Protein AF-A0A8J3QLF2-F1 (afdb_monomer)

Solvent-accessible surface area (backbone atoms only — not comparable to full-atom values): 9063 Å² total; per-residue (Å²): 117,77,41,81,36,48,39,60,18,36,79,89,29,54,31,60,56,29,40,51,50,53,53,46,37,53,40,55,14,39,57,57,7,90,58,37,59,86,61,53,51,62,60,50,49,50,60,41,65,70,52,48,23,49,38,48,70,69,48,46,24,60,83,37,46,37,36,42,36,16,71,76,25,35,35,37,39,31,37,36,47,58,79,56,34,84,74,54,79,66,63,78,68,56,51,86,50,17,54,55,24,41,69,81,31,36,37,23,42,67,71,54,78,95,46,38,69,63,50,52,60,25,32,77,74,16,92,38,39,38,74,57,84,72,84,57,73,78,58,66,72,53,75,82,48,88,77,69,76,81,73,58,69,67,66,60,55,60,68,67,74,76,118

Structure (mmCIF, N/CA/C/O backbone):
data_AF-A0A8J3QLF2-F1
#
_entry.id   AF-A0A8J3QLF2-F1
#
loop_
_atom_site.group_PDB
_atom_site.id
_atom_site.type_symbol
_atom_site.label_atom_id
_atom_site.label_alt_id
_atom_site.label_comp_id
_atom_site.label_asym_id
_atom_site.label_entity_id
_atom_site.label_seq_id
_atom_site.pdbx_PDB_ins_code
_atom_site.Cartn_x
_atom_site.Cartn_y
_atom_site.Cartn_z
_atom_site.occupancy
_atom_site.B_iso_or_equiv
_atom_site.auth_seq_id
_atom_site.auth_comp_id
_atom_site.auth_asym_id
_atom_site.auth_atom_id
_atom_site.pdbx_PDB_model_num
ATOM 1 N N . MET A 1 1 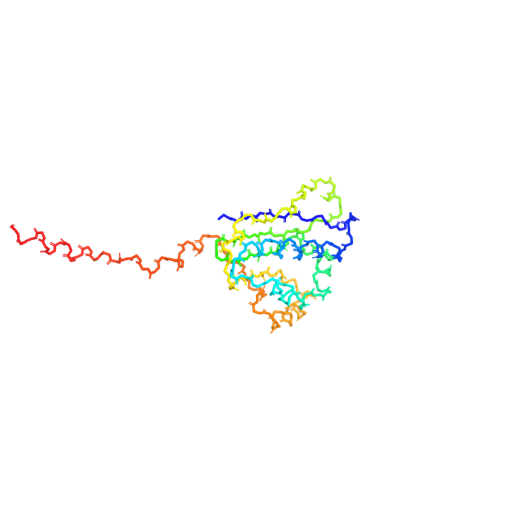? 15.784 -10.113 1.581 1.00 80.69 1 MET A N 1
ATOM 2 C CA . MET A 1 1 ? 15.484 -9.444 2.861 1.00 80.69 1 MET A CA 1
ATOM 3 C C . MET A 1 1 ? 14.290 -8.524 2.678 1.00 80.69 1 MET A C 1
ATOM 5 O O . MET A 1 1 ? 14.406 -7.526 1.969 1.00 80.69 1 MET A O 1
ATOM 9 N N . GLN A 1 2 ? 13.174 -8.866 3.310 1.00 86.62 2 GLN A N 1
ATOM 10 C CA . GLN A 1 2 ? 11.936 -8.110 3.401 1.00 86.62 2 GLN A CA 1
ATOM 11 C C . GLN A 1 2 ? 12.113 -7.023 4.439 1.00 86.62 2 GLN A C 1
ATOM 13 O O . GLN A 1 2 ? 12.703 -7.215 5.505 1.00 86.62 2 GLN A O 1
ATOM 18 N N . ARG A 1 3 ? 11.637 -5.843 4.078 1.00 91.44 3 ARG A N 1
ATOM 19 C CA . ARG A 1 3 ? 11.758 -4.637 4.886 1.00 91.44 3 ARG A CA 1
ATOM 20 C C . ARG A 1 3 ? 10.376 -4.189 5.287 1.00 91.44 3 ARG A C 1
ATOM 22 O O . ARG A 1 3 ? 9.416 -4.414 4.560 1.00 91.44 3 ARG A O 1
ATOM 29 N N . TYR A 1 4 ? 10.298 -3.523 6.423 1.00 92.69 4 TYR A N 1
ATOM 30 C CA . TYR A 1 4 ? 9.033 -3.085 6.983 1.00 92.69 4 TYR A CA 1
ATOM 31 C C . TYR A 1 4 ? 9.007 -1.565 7.067 1.00 92.69 4 TYR A C 1
ATOM 33 O O . TYR A 1 4 ? 10.020 -0.906 7.342 1.00 92.69 4 TYR A O 1
ATOM 41 N N . ARG A 1 5 ? 7.840 -1.015 6.760 1.00 94.12 5 ARG A N 1
ATOM 42 C CA . ARG A 1 5 ? 7.530 0.402 6.859 1.00 94.12 5 ARG A CA 1
ATOM 43 C C . ARG A 1 5 ? 6.171 0.535 7.514 1.00 94.12 5 ARG A C 1
ATOM 45 O O . ARG A 1 5 ? 5.191 -0.010 7.018 1.00 94.12 5 ARG A O 1
ATOM 52 N N . THR A 1 6 ? 6.146 1.270 8.611 1.00 94.56 6 THR A N 1
ATOM 53 C CA . THR A 1 6 ? 4.926 1.583 9.340 1.00 94.56 6 THR A CA 1
ATOM 54 C C . THR A 1 6 ? 4.644 3.059 9.145 1.00 94.56 6 THR A C 1
ATOM 56 O O . THR A 1 6 ? 5.505 3.891 9.425 1.00 94.56 6 THR A O 1
ATOM 59 N N . ILE A 1 7 ? 3.462 3.367 8.623 1.00 95.12 7 ILE A N 1
ATOM 60 C CA . ILE A 1 7 ? 2.998 4.732 8.389 1.00 95.12 7 ILE A CA 1
ATOM 61 C C . ILE A 1 7 ? 1.946 5.078 9.435 1.00 95.12 7 ILE A C 1
ATOM 63 O O . ILE A 1 7 ? 1.030 4.294 9.683 1.00 95.12 7 ILE A O 1
ATOM 67 N N . ALA A 1 8 ? 2.051 6.255 10.038 1.00 94.75 8 ALA A N 1
ATOM 68 C CA . ALA A 1 8 ? 1.029 6.740 10.956 1.00 94.75 8 ALA A CA 1
ATOM 69 C C . ALA A 1 8 ? -0.258 7.108 10.189 1.00 94.75 8 ALA A C 1
ATOM 71 O O . ALA A 1 8 ? -0.225 7.768 9.148 1.00 94.75 8 ALA A O 1
ATOM 72 N N . GLY A 1 9 ? -1.404 6.646 10.675 1.00 93.00 9 GLY A N 1
ATOM 73 C CA . GLY A 1 9 ? -2.732 6.925 10.135 1.00 93.00 9 GLY A CA 1
ATOM 74 C C . GLY A 1 9 ? -3.563 7.813 11.070 1.00 93.00 9 GLY A C 1
ATOM 75 O O . GLY A 1 9 ? -3.012 8.623 11.821 1.00 93.00 9 GLY A O 1
ATOM 76 N N . PRO A 1 10 ? -4.900 7.691 11.042 1.00 91.12 10 PRO A N 1
ATOM 77 C CA . PRO A 1 10 ? -5.767 8.384 11.992 1.00 91.12 10 PRO A CA 1
ATOM 78 C C . PRO A 1 10 ? -5.474 7.976 13.447 1.00 91.12 10 PRO A C 1
ATOM 80 O O . PRO A 1 10 ? -5.258 6.793 13.692 1.00 91.12 10 PRO A O 1
ATOM 83 N N . PRO A 1 11 ? -5.523 8.894 14.432 1.00 90.88 11 PRO A N 1
ATOM 84 C CA . PRO A 1 11 ? -5.964 10.285 14.312 1.00 90.88 11 PRO A CA 1
ATOM 85 C C . PRO A 1 11 ? -4.873 11.289 13.905 1.00 90.88 11 PRO A C 1
ATOM 87 O O . PRO A 1 11 ? -5.228 12.415 13.574 1.00 90.88 11 PRO A O 1
ATOM 90 N N . GLU A 1 12 ? -3.583 10.933 13.901 1.00 90.19 12 GLU A N 1
ATOM 91 C CA . GLU A 1 12 ? -2.513 11.900 13.583 1.00 90.19 12 GLU A CA 1
ATOM 92 C C . GLU A 1 12 ? -2.617 12.478 12.173 1.00 90.19 12 GLU A C 1
ATOM 94 O O . GLU A 1 12 ? -2.237 13.624 11.931 1.00 90.19 12 GLU A O 1
ATOM 99 N N . ARG A 1 13 ? -3.156 11.700 11.233 1.00 94.06 13 ARG A N 1
ATOM 100 C CA . ARG A 1 13 ? -3.500 12.194 9.902 1.00 94.06 13 ARG A CA 1
ATOM 101 C C . ARG A 1 13 ? -4.732 11.523 9.338 1.00 94.06 13 ARG A C 1
ATOM 103 O O . ARG A 1 13 ? -5.066 10.392 9.676 1.00 94.06 13 ARG A O 1
ATOM 110 N N . THR A 1 14 ? -5.406 12.220 8.430 1.00 95.88 14 THR A N 1
ATOM 111 C CA . THR A 1 14 ? -6.561 11.652 7.729 1.00 95.88 14 THR A CA 1
ATOM 112 C C . THR A 1 14 ? -6.140 10.429 6.914 1.00 95.88 14 THR A C 1
ATOM 114 O O . THR A 1 14 ? -4.995 10.325 6.471 1.00 95.88 14 THR A O 1
ATOM 117 N N . ALA A 1 15 ? -7.075 9.513 6.659 1.00 96.25 15 ALA A N 1
ATOM 118 C CA . ALA A 1 15 ? -6.798 8.335 5.839 1.00 96.25 15 ALA A CA 1
ATOM 119 C C . ALA A 1 15 ? -6.300 8.707 4.426 1.00 96.25 15 ALA A C 1
ATOM 121 O O . ALA A 1 15 ? -5.432 8.038 3.870 1.00 96.25 15 ALA A O 1
ATOM 122 N N . THR A 1 16 ? -6.788 9.820 3.870 1.00 96.88 16 THR A N 1
ATOM 123 C CA . THR A 1 16 ? -6.309 10.368 2.593 1.00 96.88 16 THR A CA 1
ATOM 124 C C . THR A 1 16 ? -4.862 10.838 2.679 1.00 96.88 16 THR A C 1
ATOM 126 O O . THR A 1 16 ? -4.065 10.492 1.811 1.00 96.88 16 THR A O 1
ATOM 129 N N . ALA A 1 17 ? -4.502 11.582 3.729 1.00 96.44 17 ALA A N 1
ATOM 130 C CA . ALA A 1 17 ? -3.130 12.040 3.933 1.00 96.44 17 ALA A CA 1
ATOM 131 C C . ALA A 1 17 ? -2.172 10.862 4.184 1.00 96.44 17 ALA A C 1
ATOM 133 O O . ALA A 1 17 ? -1.100 10.809 3.591 1.00 96.44 17 ALA A O 1
ATOM 134 N N . ALA A 1 18 ? -2.581 9.864 4.975 1.00 96.12 18 ALA A N 1
ATOM 135 C CA . ALA A 1 18 ? -1.809 8.634 5.159 1.00 96.12 18 ALA A CA 1
ATOM 136 C C . ALA A 1 18 ? -1.587 7.892 3.831 1.00 96.12 18 ALA A C 1
ATOM 138 O O . ALA A 1 18 ? -0.473 7.464 3.536 1.00 96.12 18 ALA A O 1
ATOM 139 N N . TRP A 1 19 ? -2.620 7.789 2.988 1.00 97.38 19 TRP A N 1
ATOM 140 C CA . TRP A 1 19 ? -2.488 7.181 1.663 1.00 97.38 19 TRP A CA 1
ATOM 141 C C . TRP A 1 19 ? -1.540 7.959 0.743 1.00 97.38 19 TRP A C 1
ATOM 143 O O . TRP A 1 19 ? -0.772 7.357 -0.012 1.00 97.38 19 TRP A O 1
ATOM 153 N N . GLN A 1 20 ? -1.559 9.292 0.808 1.00 96.62 20 GLN A N 1
ATOM 154 C CA . GLN A 1 20 ? -0.599 10.129 0.086 1.00 96.62 20 GLN A CA 1
ATOM 155 C C . GLN A 1 20 ? 0.831 9.865 0.567 1.00 96.62 20 GLN A C 1
ATOM 157 O O . GLN A 1 20 ? 1.725 9.728 -0.268 1.00 96.62 20 GLN A O 1
ATOM 162 N N . THR A 1 21 ? 1.047 9.713 1.876 1.00 96.44 21 THR A N 1
ATOM 163 C CA . THR A 1 21 ? 2.350 9.339 2.445 1.00 96.44 21 THR A CA 1
ATOM 164 C C . THR A 1 21 ? 2.809 7.969 1.947 1.00 96.44 21 THR A C 1
ATOM 166 O O . THR A 1 21 ? 3.939 7.842 1.480 1.00 96.44 21 THR A O 1
ATOM 169 N N . VAL A 1 22 ? 1.929 6.961 1.956 1.00 96.62 22 VAL A N 1
ATOM 170 C CA . VAL A 1 22 ? 2.213 5.624 1.400 1.00 96.62 22 VAL A CA 1
ATOM 171 C C . VAL A 1 22 ? 2.598 5.715 -0.079 1.00 96.62 22 VAL A C 1
ATOM 173 O O . VAL A 1 22 ? 3.629 5.185 -0.488 1.00 96.62 22 VAL A O 1
ATOM 176 N N . SER A 1 23 ? 1.802 6.425 -0.880 1.00 96.12 23 SER A N 1
ATOM 177 C CA . SER A 1 23 ? 2.037 6.577 -2.322 1.00 96.12 23 SER A CA 1
ATOM 178 C C . SER A 1 23 ? 3.358 7.300 -2.604 1.00 96.12 23 SER A C 1
ATOM 180 O O . SER A 1 23 ? 4.113 6.891 -3.485 1.00 96.12 23 SER A O 1
ATOM 182 N N . SER A 1 24 ? 3.670 8.330 -1.814 1.00 95.50 24 SER A N 1
ATOM 183 C CA . SER A 1 24 ? 4.920 9.089 -1.908 1.00 95.50 24 SER A CA 1
ATOM 184 C C . SER A 1 24 ? 6.124 8.246 -1.504 1.00 95.50 24 SER A C 1
ATOM 186 O O . SER A 1 24 ? 7.149 8.294 -2.172 1.00 95.50 24 SER A O 1
ATOM 188 N N . LEU A 1 25 ? 6.009 7.422 -0.458 1.00 95.69 25 LEU A N 1
ATOM 189 C CA . LEU A 1 25 ? 7.065 6.491 -0.059 1.00 95.69 25 LEU A CA 1
ATOM 190 C C . LEU A 1 25 ? 7.374 5.485 -1.175 1.00 95.69 25 LEU A C 1
ATOM 192 O O . LEU A 1 25 ? 8.547 5.241 -1.465 1.00 95.69 25 LEU A O 1
ATOM 196 N N . ILE A 1 26 ? 6.344 4.918 -1.811 1.00 95.62 26 ILE A N 1
ATOM 197 C CA . ILE A 1 26 ? 6.508 3.989 -2.939 1.00 95.62 26 ILE A CA 1
ATOM 198 C C . ILE A 1 26 ? 7.179 4.708 -4.115 1.00 95.62 26 ILE A C 1
ATOM 200 O O . ILE A 1 26 ? 8.181 4.216 -4.632 1.00 95.62 26 ILE A O 1
ATOM 204 N N . ALA A 1 27 ? 6.685 5.893 -4.488 1.00 94.62 27 ALA A N 1
ATOM 205 C CA . ALA A 1 27 ? 7.249 6.692 -5.573 1.00 94.62 27 ALA A CA 1
ATOM 206 C C . ALA A 1 27 ? 8.714 7.063 -5.313 1.00 94.62 27 ALA A C 1
ATOM 208 O O . ALA A 1 27 ? 9.565 6.786 -6.149 1.00 94.62 27 ALA A O 1
ATOM 209 N N . ASN A 1 28 ? 9.034 7.590 -4.131 1.00 94.25 28 ASN A N 1
ATOM 210 C CA . ASN A 1 28 ? 10.397 7.972 -3.758 1.00 94.25 28 ASN A CA 1
ATOM 211 C C . ASN A 1 28 ? 11.342 6.765 -3.677 1.00 94.25 28 ASN A C 1
ATOM 213 O O . ASN A 1 28 ? 12.525 6.883 -3.985 1.00 94.25 28 ASN A O 1
ATOM 217 N N . THR A 1 29 ? 10.831 5.599 -3.271 1.00 93.50 29 THR A N 1
ATOM 218 C CA . THR A 1 29 ? 11.611 4.353 -3.253 1.00 93.50 29 THR A CA 1
ATOM 219 C C . THR A 1 29 ? 11.957 3.901 -4.668 1.00 93.50 29 THR A C 1
ATOM 221 O O . THR A 1 29 ? 13.104 3.547 -4.931 1.00 93.50 29 THR A O 1
ATOM 224 N N . LEU A 1 30 ? 10.986 3.921 -5.582 1.00 94.12 30 LEU A N 1
ATOM 225 C CA . LEU A 1 30 ? 11.176 3.465 -6.959 1.00 94.12 30 LEU A CA 1
ATOM 226 C C . LEU A 1 30 ? 11.890 4.496 -7.841 1.00 94.12 30 LEU A C 1
ATOM 228 O O . LEU A 1 30 ? 12.597 4.100 -8.758 1.00 94.12 30 LEU A O 1
ATOM 232 N N . ALA A 1 31 ? 11.791 5.791 -7.530 1.00 92.62 31 ALA A N 1
ATOM 233 C CA . ALA A 1 31 ? 12.497 6.865 -8.234 1.00 92.62 31 ALA A CA 1
ATOM 234 C C . ALA A 1 31 ? 14.029 6.757 -8.133 1.00 92.62 31 ALA A C 1
ATOM 236 O O . ALA A 1 31 ? 14.747 7.382 -8.907 1.00 92.62 31 ALA A O 1
ATOM 237 N N . ALA A 1 32 ? 14.542 5.961 -7.189 1.00 89.94 32 ALA A N 1
ATOM 238 C CA . ALA A 1 32 ? 15.962 5.638 -7.117 1.00 89.94 32 ALA A CA 1
ATOM 239 C C . ALA A 1 32 ? 16.418 4.677 -8.235 1.00 89.94 32 ALA A C 1
ATOM 241 O O . ALA A 1 32 ? 17.623 4.542 -8.448 1.00 89.94 32 ALA A O 1
ATOM 242 N N . SER A 1 33 ? 15.493 3.979 -8.906 1.00 92.00 33 SER A N 1
ATOM 243 C CA . SER A 1 33 ? 15.793 3.069 -10.016 1.00 92.00 33 SER A CA 1
ATOM 244 C C . SER A 1 33 ? 15.847 3.808 -11.349 1.00 92.00 33 SER A C 1
ATOM 246 O O . SER A 1 33 ? 14.975 4.614 -11.661 1.00 92.00 33 SER A O 1
ATOM 248 N N . ALA A 1 34 ? 16.833 3.460 -12.176 1.00 90.88 34 ALA A N 1
ATOM 249 C CA . ALA A 1 34 ? 16.929 3.946 -13.550 1.00 90.88 34 ALA A CA 1
ATOM 250 C C . ALA A 1 34 ? 15.914 3.284 -14.507 1.00 90.88 34 ALA A C 1
ATOM 252 O O . ALA A 1 34 ? 15.685 3.799 -15.598 1.00 90.88 34 ALA A O 1
ATOM 253 N N . GLU A 1 35 ? 15.314 2.151 -14.123 1.00 90.69 35 GLU A N 1
ATOM 254 C CA . GLU A 1 35 ? 14.347 1.417 -14.956 1.00 90.69 35 GLU A CA 1
ATOM 255 C C . GLU A 1 35 ? 12.899 1.891 -14.774 1.00 90.69 35 GLU A C 1
ATOM 257 O O . GLU A 1 35 ? 12.031 1.570 -15.589 1.00 90.69 35 GLU A O 1
ATOM 262 N N . VAL A 1 36 ? 12.612 2.644 -13.709 1.00 89.81 36 VAL A N 1
ATOM 263 C CA . VAL A 1 36 ? 11.261 3.124 -13.408 1.00 89.81 36 VAL A CA 1
ATOM 264 C C . VAL A 1 36 ? 11.123 4.575 -13.858 1.00 89.81 36 VAL A C 1
ATOM 266 O O . VAL A 1 36 ? 11.776 5.469 -13.326 1.00 89.81 36 VAL A O 1
ATOM 269 N N . ALA A 1 37 ? 10.242 4.826 -14.829 1.00 87.25 37 ALA A N 1
ATOM 270 C CA . ALA A 1 37 ? 9.939 6.187 -15.262 1.00 87.25 37 ALA A CA 1
ATOM 271 C C . ALA A 1 37 ? 9.269 6.997 -14.135 1.00 87.25 37 ALA A C 1
ATOM 273 O O . ALA A 1 37 ? 8.468 6.468 -13.361 1.00 87.25 37 ALA A O 1
ATOM 274 N N . GLY A 1 38 ? 9.586 8.293 -14.051 1.00 77.50 38 GLY A N 1
ATOM 275 C CA . GLY A 1 38 ? 9.219 9.136 -12.904 1.00 77.50 38 GLY A CA 1
ATOM 276 C C . GLY A 1 38 ? 7.712 9.262 -12.643 1.00 77.50 38 GLY A C 1
ATOM 277 O O . GLY A 1 38 ? 7.292 9.355 -11.493 1.00 77.50 38 GLY A O 1
ATOM 278 N N . ASP A 1 39 ? 6.885 9.216 -13.684 1.00 88.12 39 ASP A N 1
ATOM 279 C CA . ASP A 1 39 ? 5.419 9.276 -13.618 1.00 88.12 39 ASP A CA 1
ATOM 280 C C . ASP A 1 39 ? 4.740 7.893 -13.667 1.00 88.12 39 ASP A C 1
ATOM 282 O O . ASP A 1 39 ? 3.524 7.782 -13.471 1.00 88.12 39 ASP A O 1
ATOM 286 N N . ALA A 1 40 ? 5.504 6.816 -13.879 1.00 89.62 40 ALA A N 1
ATOM 287 C CA . ALA A 1 40 ? 4.952 5.468 -13.984 1.00 89.62 40 ALA A CA 1
ATOM 288 C C . ALA A 1 40 ? 4.276 5.033 -12.680 1.00 89.62 40 ALA A C 1
ATOM 290 O O . ALA A 1 40 ? 3.224 4.395 -12.709 1.00 89.62 40 ALA A O 1
ATOM 291 N N . VAL A 1 41 ? 4.843 5.410 -11.531 1.00 93.00 41 VAL A N 1
ATOM 292 C CA . VAL A 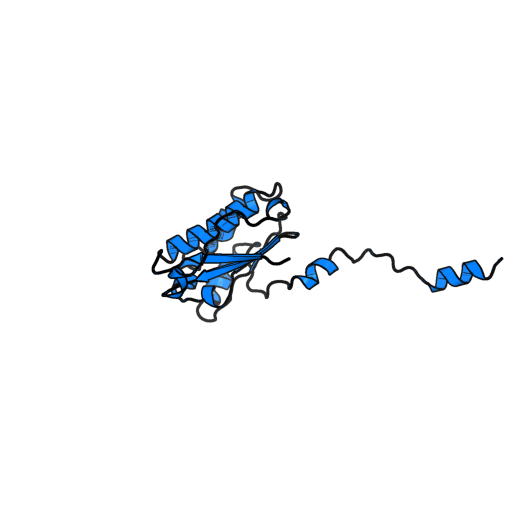1 41 ? 4.308 5.024 -10.218 1.00 93.00 41 VAL A CA 1
ATOM 293 C C . VAL A 1 41 ? 2.987 5.732 -9.924 1.00 93.00 41 VAL A C 1
ATOM 295 O O . VAL A 1 41 ? 2.020 5.082 -9.533 1.00 93.00 41 VAL A O 1
ATOM 298 N N . SER A 1 42 ? 2.905 7.047 -10.140 1.00 93.00 42 SER A N 1
ATOM 299 C CA . SER A 1 42 ? 1.668 7.801 -9.893 1.00 93.00 42 SER A CA 1
ATOM 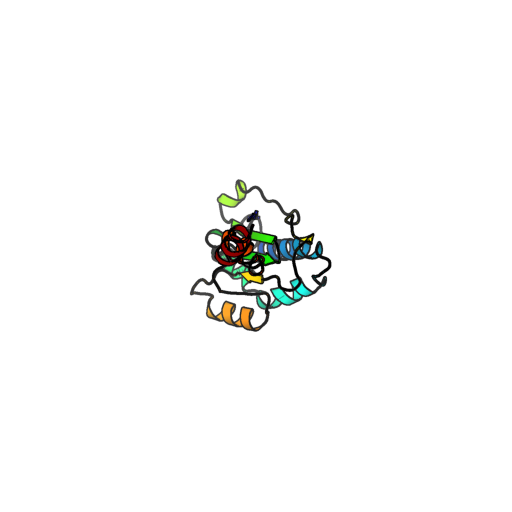300 C C . SER A 1 42 ? 0.537 7.331 -10.812 1.00 93.00 42 SER A C 1
ATOM 302 O O . SER A 1 42 ? -0.590 7.131 -10.353 1.00 93.00 42 SER A O 1
ATOM 304 N N . THR A 1 43 ? 0.853 7.060 -12.080 1.00 94.19 43 THR A N 1
ATOM 305 C CA . THR A 1 43 ? -0.086 6.497 -13.057 1.00 94.19 43 THR A CA 1
ATOM 306 C C . THR A 1 43 ? -0.567 5.112 -12.627 1.00 94.19 43 THR A C 1
ATOM 308 O O . THR A 1 43 ? -1.773 4.857 -12.599 1.00 94.19 43 THR A O 1
ATOM 311 N N . ALA A 1 44 ? 0.354 4.239 -12.213 1.00 95.56 44 ALA A N 1
ATOM 312 C CA . ALA A 1 44 ? 0.048 2.880 -11.779 1.00 95.56 44 ALA A CA 1
ATOM 313 C C . ALA A 1 44 ? -0.816 2.817 -10.509 1.00 95.56 44 ALA A C 1
ATOM 315 O O . ALA A 1 44 ? -1.609 1.885 -10.369 1.00 95.56 44 ALA A O 1
ATOM 316 N N . LEU A 1 45 ? -0.674 3.792 -9.603 1.00 96.44 45 LEU A N 1
ATOM 317 C CA . LEU A 1 45 ? -1.456 3.894 -8.365 1.00 96.44 45 LEU A CA 1
ATOM 318 C C . LEU A 1 45 ? -2.769 4.673 -8.534 1.00 96.44 45 LEU A C 1
ATOM 320 O O . LEU A 1 45 ? -3.625 4.614 -7.650 1.00 96.44 45 LEU A O 1
ATOM 324 N N . SER A 1 46 ? -2.971 5.368 -9.659 1.00 96.31 46 SER A N 1
ATOM 325 C CA . SER A 1 46 ? -4.194 6.139 -9.920 1.00 96.31 46 SER A CA 1
ATOM 326 C C . SER A 1 46 ? -5.504 5.344 -9.765 1.00 96.31 46 SER A C 1
ATOM 328 O O . SER A 1 46 ? -6.454 5.912 -9.220 1.00 96.31 46 SER A O 1
ATOM 330 N N . PRO A 1 47 ? -5.596 4.035 -10.102 1.00 96.75 47 PRO A N 1
ATOM 331 C CA . PRO A 1 47 ? -6.831 3.273 -9.902 1.00 96.75 47 PRO A CA 1
ATOM 332 C C . PRO A 1 47 ? -7.207 3.070 -8.429 1.00 96.75 47 PRO A C 1
ATOM 334 O O . PRO A 1 47 ? -8.345 2.714 -8.138 1.00 96.75 47 PRO A O 1
ATOM 337 N N . LEU A 1 48 ? -6.266 3.283 -7.504 1.00 96.19 48 LEU A N 1
ATOM 338 C CA . LEU A 1 48 ? -6.480 3.173 -6.060 1.00 96.19 48 LEU A CA 1
ATOM 339 C C . LEU A 1 48 ? -6.883 4.501 -5.412 1.00 96.19 48 LEU A C 1
ATOM 341 O O . LEU A 1 48 ? -7.063 4.553 -4.193 1.00 96.19 48 LEU A O 1
ATOM 345 N N . GLN A 1 49 ? -7.054 5.570 -6.197 1.00 92.69 49 GLN A N 1
ATOM 346 C CA . GLN A 1 49 ? -7.626 6.817 -5.697 1.00 92.69 49 GLN A CA 1
ATOM 347 C C . GLN A 1 49 ? -9.009 6.542 -5.087 1.00 92.69 49 GLN A C 1
ATOM 349 O O . GLN A 1 49 ? -9.871 5.917 -5.697 1.00 92.69 49 GLN A O 1
ATOM 354 N N . GLY A 1 50 ? -9.198 6.950 -3.832 1.00 92.56 50 GLY A N 1
ATOM 355 C CA . GLY A 1 50 ? -10.402 6.657 -3.045 1.00 92.56 50 GLY A CA 1
ATOM 356 C C . GLY A 1 50 ? -10.404 5.280 -2.367 1.00 92.56 50 GLY A C 1
ATOM 357 O O . GLY A 1 50 ? -10.774 5.198 -1.199 1.00 92.56 50 GLY A O 1
ATOM 358 N N . ILE A 1 51 ? -9.913 4.222 -3.026 1.00 96.19 51 ILE A N 1
ATOM 359 C CA . ILE A 1 51 ? -9.849 2.866 -2.441 1.00 96.19 51 ILE A CA 1
ATOM 360 C C . ILE A 1 51 ? -8.786 2.788 -1.341 1.00 96.19 51 ILE A C 1
ATOM 362 O O . ILE A 1 51 ? -9.061 2.296 -0.252 1.00 96.19 51 ILE A O 1
ATOM 366 N N . GLY A 1 52 ? -7.583 3.302 -1.600 1.00 95.88 52 GLY A N 1
ATOM 367 C CA . GLY A 1 52 ? -6.481 3.285 -0.635 1.00 95.88 52 GLY A CA 1
ATOM 368 C C . GLY A 1 52 ? -6.818 3.975 0.696 1.00 95.88 52 GLY A C 1
ATOM 369 O O . GLY A 1 52 ? -6.690 3.346 1.748 1.00 95.88 52 GLY A O 1
ATOM 370 N N . PRO A 1 53 ? -7.336 5.219 0.683 1.00 97.06 53 PRO A N 1
ATOM 371 C CA . PRO A 1 53 ? -7.847 5.869 1.889 1.00 97.06 53 PRO A CA 1
ATOM 372 C C . PRO A 1 53 ? -8.963 5.071 2.574 1.00 97.06 53 PRO A C 1
ATOM 374 O O . PRO A 1 53 ? -8.979 4.984 3.798 1.00 97.06 53 PRO A O 1
ATOM 377 N N . ALA A 1 54 ? -9.878 4.455 1.817 1.00 96.38 54 ALA A N 1
ATOM 378 C CA . ALA A 1 54 ? -10.951 3.650 2.397 1.00 96.38 54 ALA A CA 1
ATOM 379 C C . ALA A 1 54 ? -10.425 2.388 3.105 1.00 96.38 54 ALA A C 1
ATOM 381 O O . ALA A 1 54 ? -10.914 2.053 4.182 1.00 96.38 54 ALA A O 1
ATOM 382 N N . LEU A 1 55 ? -9.389 1.734 2.566 1.00 95.88 55 LEU A N 1
ATOM 383 C CA . LEU A 1 55 ? -8.717 0.608 3.226 1.00 95.88 55 LEU A CA 1
ATOM 384 C C . LEU A 1 55 ? -8.053 1.023 4.544 1.00 95.88 55 LEU A C 1
ATOM 386 O O . LEU A 1 55 ? -8.121 0.274 5.517 1.00 95.88 55 LEU A O 1
ATOM 390 N N . ILE A 1 56 ? -7.437 2.209 4.587 1.00 95.94 56 ILE A N 1
ATOM 391 C CA . ILE A 1 56 ? -6.847 2.765 5.815 1.00 95.94 56 ILE A CA 1
ATOM 392 C C . ILE A 1 56 ? -7.939 3.094 6.832 1.00 95.94 56 ILE A C 1
ATOM 394 O O . ILE A 1 56 ? -7.830 2.706 7.988 1.00 95.94 56 ILE A O 1
ATOM 398 N N . ALA A 1 57 ? -9.001 3.783 6.410 1.00 94.19 57 ALA A N 1
ATOM 399 C CA . ALA A 1 57 ? -10.104 4.159 7.292 1.00 94.19 57 ALA A CA 1
ATOM 400 C C . ALA A 1 57 ? -10.825 2.936 7.886 1.00 94.19 57 ALA A C 1
ATOM 402 O O . ALA A 1 57 ? -11.297 2.994 9.016 1.00 94.19 57 ALA A O 1
ATOM 403 N N . ALA A 1 58 ? -10.886 1.833 7.137 1.00 93.50 58 ALA A N 1
ATOM 404 C CA . ALA A 1 58 ? -11.434 0.559 7.593 1.00 93.50 58 ALA A CA 1
ATOM 405 C C . ALA A 1 58 ? -10.440 -0.293 8.415 1.00 93.50 58 ALA A C 1
ATOM 407 O O . ALA A 1 58 ? -10.781 -1.412 8.792 1.00 93.50 58 ALA A O 1
ATOM 408 N N . GLY A 1 59 ? -9.213 0.187 8.662 1.00 93.00 59 GLY A N 1
ATOM 409 C CA . GLY A 1 59 ? -8.188 -0.519 9.444 1.00 93.00 59 GLY A CA 1
ATOM 410 C C . GLY A 1 59 ? -7.566 -1.733 8.741 1.00 93.00 59 GLY A C 1
ATOM 411 O O . GLY A 1 59 ? -6.795 -2.479 9.338 1.00 93.00 59 GLY A O 1
ATOM 412 N N . HIS A 1 60 ? -7.853 -1.961 7.455 1.00 94.75 60 HIS A N 1
ATOM 413 C CA . HIS A 1 60 ? -7.368 -3.155 6.753 1.00 94.75 60 HIS A CA 1
ATOM 414 C C . HIS A 1 60 ? -5.842 -3.180 6.599 1.00 94.75 60 HIS A C 1
ATOM 416 O O . HIS A 1 60 ? -5.248 -4.259 6.605 1.00 94.75 60 HIS A O 1
ATOM 422 N N . LEU A 1 61 ? -5.209 -2.005 6.507 1.00 94.50 61 LEU A N 1
ATOM 423 C CA . LEU A 1 61 ? -3.752 -1.885 6.381 1.00 94.50 61 LEU A CA 1
ATOM 424 C C . LEU A 1 61 ? -2.994 -2.017 7.714 1.00 94.50 61 LEU A C 1
ATOM 426 O O . LEU A 1 61 ? -1.762 -2.022 7.701 1.00 94.50 61 LEU A O 1
ATOM 430 N N . GLU A 1 62 ? -3.697 -2.154 8.841 1.00 92.25 62 GLU A N 1
ATOM 431 C CA . GLU A 1 62 ? -3.083 -2.499 10.131 1.00 92.25 62 GLU A CA 1
ATOM 432 C C . GLU A 1 62 ? -2.754 -3.991 10.188 1.00 92.25 62 GLU A C 1
ATOM 434 O O . GLU A 1 62 ? -1.679 -4.391 10.629 1.00 92.25 62 GLU A O 1
ATOM 439 N N . THR A 1 63 ? -3.686 -4.819 9.709 1.00 89.50 63 THR A N 1
ATOM 440 C CA . THR A 1 63 ? -3.602 -6.282 9.797 1.00 89.50 63 THR A CA 1
ATOM 441 C C . THR A 1 63 ? -3.020 -6.934 8.550 1.00 89.50 63 THR A C 1
ATOM 443 O O . THR A 1 63 ? -2.475 -8.032 8.628 1.00 89.50 63 THR A O 1
ATOM 446 N N . ALA A 1 64 ? -3.168 -6.291 7.389 1.00 92.94 64 ALA A N 1
ATOM 447 C CA . ALA A 1 64 ? -2.761 -6.845 6.107 1.00 92.94 64 ALA A CA 1
ATOM 448 C C . ALA A 1 64 ? -1.930 -5.806 5.331 1.00 92.94 64 ALA A C 1
ATOM 450 O O . ALA A 1 64 ? -2.490 -4.829 4.825 1.00 92.94 64 ALA A O 1
ATOM 451 N N . PRO A 1 65 ? -0.596 -5.979 5.247 1.00 94.62 65 PRO A N 1
ATOM 452 C CA . PRO A 1 65 ? 0.276 -4.993 4.629 1.00 94.62 65 PRO A CA 1
ATOM 453 C C . PRO A 1 65 ? 0.074 -4.928 3.117 1.00 94.62 65 PRO A C 1
ATOM 455 O O . PRO A 1 65 ? -0.235 -5.923 2.460 1.00 94.62 65 PRO A O 1
ATOM 458 N N . LEU A 1 66 ? 0.380 -3.765 2.554 1.00 96.75 66 LEU A N 1
ATOM 459 C CA . LEU A 1 66 ? 0.740 -3.668 1.145 1.00 96.75 66 LEU A CA 1
ATOM 460 C C . LEU A 1 66 ? 2.138 -4.257 0.976 1.00 96.75 66 LEU A C 1
ATOM 462 O O . LEU A 1 66 ? 3.025 -3.955 1.776 1.00 96.75 66 LEU A O 1
ATOM 466 N N . VAL A 1 67 ? 2.368 -5.058 -0.060 1.00 96.56 67 VAL A N 1
ATOM 467 C CA . VAL A 1 67 ? 3.701 -5.619 -0.316 1.00 96.56 67 VAL A CA 1
ATOM 468 C C . VAL A 1 67 ? 4.218 -5.141 -1.663 1.00 96.56 67 VAL A C 1
ATOM 470 O O . VAL A 1 67 ? 3.673 -5.494 -2.700 1.00 96.56 67 VAL A O 1
ATOM 473 N N . LEU A 1 68 ? 5.277 -4.335 -1.653 1.00 95.62 68 LEU A N 1
ATOM 474 C CA . LEU A 1 68 ? 5.962 -3.858 -2.850 1.00 95.62 68 LEU A CA 1
ATOM 475 C C . LEU A 1 68 ? 7.126 -4.787 -3.200 1.00 95.62 68 LEU A C 1
ATOM 477 O O . LEU A 1 68 ? 7.996 -5.068 -2.373 1.00 95.62 68 LEU A O 1
ATOM 481 N N . VAL A 1 69 ? 7.158 -5.225 -4.453 1.00 94.25 69 VAL A N 1
ATOM 482 C CA . VAL A 1 69 ? 8.132 -6.168 -5.001 1.00 94.25 69 VAL A CA 1
ATOM 483 C C . VAL A 1 69 ? 8.707 -5.613 -6.298 1.00 94.25 69 VAL A C 1
ATOM 485 O O . VAL A 1 69 ? 7.946 -5.213 -7.160 1.00 94.25 69 VAL A O 1
ATOM 488 N N . GLY A 1 70 ? 10.027 -5.633 -6.477 1.00 90.62 70 GLY A N 1
ATOM 489 C CA . GLY A 1 70 ? 10.667 -5.299 -7.759 1.00 90.62 70 GLY A CA 1
ATOM 490 C C . GLY A 1 70 ? 12.149 -5.656 -7.739 1.00 90.62 70 GLY A C 1
ATOM 491 O O . GLY A 1 70 ? 12.899 -5.109 -6.936 1.00 90.62 70 GLY A O 1
ATOM 492 N N . GLY A 1 71 ? 12.585 -6.615 -8.557 1.00 85.38 71 GLY A N 1
ATOM 493 C CA . GLY A 1 71 ? 13.941 -7.169 -8.452 1.00 85.38 71 GLY A CA 1
ATOM 494 C C . GLY A 1 71 ? 14.253 -7.667 -7.021 1.00 85.38 71 GLY A C 1
ATOM 495 O O . GLY A 1 71 ? 13.510 -8.499 -6.487 1.00 85.38 71 GLY A O 1
ATOM 496 N N . PRO A 1 72 ? 15.308 -7.166 -6.346 1.00 85.88 72 PRO A N 1
ATOM 497 C CA . PRO A 1 72 ? 15.621 -7.505 -4.957 1.00 85.88 72 PRO A CA 1
ATOM 498 C C . PRO A 1 72 ? 14.802 -6.705 -3.924 1.00 85.88 72 PRO A C 1
ATOM 500 O O . PRO A 1 72 ? 14.880 -7.000 -2.731 1.00 85.88 72 PRO A O 1
ATOM 503 N N . LEU A 1 73 ? 14.011 -5.708 -4.343 1.00 90.38 73 LEU A N 1
ATOM 504 C CA . LEU A 1 73 ? 13.147 -4.931 -3.453 1.00 90.38 73 LEU A CA 1
ATOM 505 C C . LEU A 1 73 ? 11.995 -5.807 -2.945 1.00 90.38 73 LEU A C 1
ATOM 507 O O . LEU A 1 73 ? 11.270 -6.428 -3.728 1.00 90.38 73 LEU A O 1
ATOM 511 N N . HIS A 1 74 ? 11.828 -5.876 -1.628 1.00 93.06 74 HIS A N 1
ATOM 512 C CA . HIS A 1 74 ? 10.687 -6.515 -0.971 1.00 93.06 74 HIS A CA 1
ATOM 513 C C . HIS A 1 74 ? 10.345 -5.707 0.280 1.00 93.06 74 HIS A C 1
ATOM 515 O O . HIS A 1 74 ? 11.151 -5.625 1.210 1.00 93.06 74 HIS A O 1
ATOM 521 N N . VAL A 1 75 ? 9.200 -5.028 0.264 1.00 94.25 75 VAL A N 1
ATOM 522 C CA . VAL A 1 75 ? 8.795 -4.101 1.326 1.00 94.25 75 VAL A CA 1
ATOM 523 C C . VAL A 1 75 ? 7.357 -4.365 1.715 1.00 94.25 75 VAL A C 1
ATOM 525 O O . VAL A 1 75 ? 6.475 -4.310 0.869 1.00 94.25 75 VAL A O 1
ATOM 528 N N . SER A 1 76 ? 7.112 -4.573 3.000 1.00 95.31 76 SER A N 1
ATOM 529 C CA . SER A 1 76 ? 5.780 -4.531 3.586 1.00 95.31 76 SER A CA 1
ATOM 530 C C . SER A 1 76 ? 5.509 -3.167 4.192 1.00 95.31 76 SER A C 1
ATOM 532 O O . SER A 1 7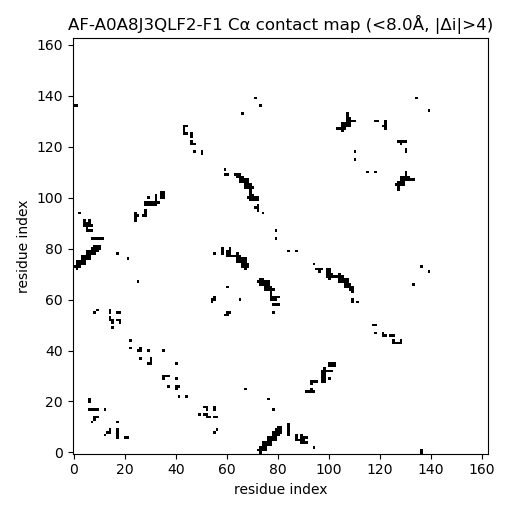6 ? 6.294 -2.673 5.001 1.00 95.31 76 SER A O 1
ATOM 534 N N . ILE A 1 77 ? 4.391 -2.573 3.794 1.00 96.44 77 ILE A N 1
ATOM 535 C CA . ILE A 1 77 ? 3.937 -1.268 4.250 1.00 96.44 77 ILE A CA 1
ATOM 536 C C . ILE A 1 77 ? 2.619 -1.469 4.992 1.00 96.44 77 ILE A C 1
ATOM 538 O O . ILE A 1 77 ? 1.635 -1.919 4.402 1.00 96.44 77 ILE A O 1
ATOM 542 N N . THR A 1 78 ? 2.606 -1.139 6.277 1.00 96.25 78 THR A N 1
ATOM 543 C CA . THR A 1 78 ? 1.400 -1.089 7.109 1.00 96.25 78 THR A CA 1
ATOM 544 C C . THR A 1 78 ? 1.060 0.354 7.447 1.00 96.25 78 THR A C 1
ATOM 546 O O . THR A 1 78 ? 1.911 1.247 7.393 1.00 96.25 78 THR A O 1
ATOM 549 N N . VAL A 1 79 ? -0.201 0.584 7.800 1.00 95.94 79 VAL A N 1
ATOM 550 C CA . VAL A 1 79 ? -0.655 1.867 8.338 1.00 95.94 79 VAL A CA 1
ATOM 551 C C . VAL A 1 79 ? -1.256 1.599 9.703 1.00 95.94 79 VAL A C 1
ATOM 553 O O . VAL A 1 79 ? -2.202 0.829 9.787 1.00 95.94 79 VAL A O 1
ATOM 556 N N . VAL A 1 80 ? -0.704 2.197 10.755 1.00 93.88 80 VAL A N 1
ATOM 557 C CA . VAL A 1 80 ? -1.227 2.070 12.126 1.00 93.88 80 VAL A CA 1
ATOM 558 C C . VAL A 1 80 ? -2.284 3.130 12.394 1.00 93.88 80 VAL A C 1
ATOM 560 O O . VAL A 1 80 ? -2.167 4.252 11.899 1.00 93.88 80 VAL A O 1
ATOM 563 N N . THR A 1 81 ? -3.304 2.802 13.187 1.00 90.69 81 THR A N 1
ATOM 564 C CA . THR A 1 81 ? -4.346 3.760 13.576 1.00 90.69 81 THR A CA 1
ATOM 565 C C . THR A 1 81 ? -4.629 3.736 15.082 1.00 90.69 81 THR A C 1
ATOM 567 O O . THR A 1 81 ? -4.093 2.922 15.839 1.00 90.69 81 THR A O 1
ATOM 570 N N . GLY A 1 82 ? -5.425 4.699 15.547 1.00 89.25 82 GLY A N 1
ATOM 571 C CA . GLY A 1 82 ? -5.858 4.803 16.934 1.00 89.25 82 GLY A CA 1
ATOM 572 C C . GLY A 1 82 ? -4.702 5.054 17.902 1.00 89.25 82 GLY A C 1
ATOM 573 O O . GLY A 1 82 ? -3.794 5.838 17.634 1.00 89.25 82 GLY A O 1
ATOM 574 N N . ALA A 1 83 ? -4.746 4.392 19.058 1.00 86.38 83 ALA A N 1
ATOM 575 C CA . ALA A 1 83 ? -3.750 4.575 20.111 1.00 86.38 83 ALA A CA 1
ATOM 576 C C . ALA A 1 83 ? -2.350 4.070 19.719 1.00 86.38 83 ALA A C 1
ATOM 578 O O . ALA A 1 83 ? -1.369 4.549 20.275 1.00 86.38 83 ALA A O 1
ATOM 579 N N . ALA A 1 84 ? -2.245 3.142 18.761 1.00 85.00 84 ALA A N 1
ATOM 580 C CA . ALA A 1 84 ? -0.961 2.598 18.315 1.00 85.00 84 ALA A CA 1
ATOM 581 C C . ALA A 1 84 ? -0.113 3.619 17.540 1.00 85.00 84 ALA A C 1
ATOM 583 O O . ALA A 1 84 ? 1.086 3.420 17.372 1.00 85.00 84 ALA A O 1
ATOM 584 N N . VAL A 1 85 ? -0.718 4.716 17.076 1.00 86.31 85 VAL A N 1
ATOM 585 C CA . VAL A 1 85 ? -0.001 5.764 16.345 1.00 86.31 85 VAL A CA 1
ATOM 586 C C . VAL A 1 85 ? 1.017 6.478 17.236 1.00 86.31 85 VAL A C 1
ATOM 588 O O . VAL A 1 85 ? 2.121 6.760 16.787 1.00 86.31 85 VAL A O 1
ATOM 591 N N . THR A 1 86 ? 0.695 6.708 18.511 1.00 82.69 86 THR A N 1
ATOM 592 C CA . THR A 1 86 ? 1.537 7.508 19.423 1.00 82.69 86 THR A CA 1
ATOM 593 C C . THR A 1 86 ? 2.855 6.832 19.798 1.00 82.69 86 THR A C 1
ATOM 595 O O . THR A 1 86 ? 3.757 7.480 20.325 1.00 82.69 86 THR A O 1
ATOM 598 N N . THR A 1 87 ? 2.972 5.530 19.543 1.00 83.62 87 THR A N 1
ATOM 599 C CA . THR A 1 87 ? 4.177 4.732 19.789 1.00 83.62 87 THR A CA 1
ATOM 600 C C . THR A 1 87 ? 4.845 4.270 18.497 1.00 83.62 87 THR A C 1
ATOM 602 O O . THR A 1 87 ? 5.852 3.564 18.548 1.00 83.62 87 THR A O 1
ATOM 605 N N . ALA A 1 88 ? 4.300 4.646 17.338 1.00 81.44 88 ALA A N 1
ATOM 606 C CA . ALA A 1 88 ? 4.802 4.204 16.053 1.00 81.44 88 ALA A CA 1
ATOM 607 C C . ALA A 1 88 ? 6.027 5.016 15.630 1.00 81.44 88 ALA A C 1
ATOM 609 O O . ALA A 1 88 ? 5.961 6.227 15.432 1.00 81.44 88 ALA A O 1
ATOM 610 N N . GLU A 1 89 ? 7.149 4.328 15.431 1.00 81.12 89 GLU A N 1
ATOM 611 C CA . GLU A 1 89 ? 8.329 4.934 14.827 1.00 81.12 89 GLU A CA 1
ATOM 612 C C . GLU A 1 89 ? 8.167 4.955 13.303 1.00 81.12 89 GLU A C 1
ATOM 614 O O . GLU A 1 89 ? 8.322 3.947 12.606 1.00 81.12 89 GLU A O 1
ATOM 619 N N . GLU A 1 90 ? 7.799 6.121 12.782 1.00 88.31 90 GLU A N 1
ATOM 620 C CA . GLU A 1 90 ? 7.580 6.321 11.358 1.00 88.31 90 GLU A CA 1
ATOM 621 C C . GLU A 1 90 ? 8.891 6.648 10.630 1.00 88.31 90 GLU A C 1
ATOM 623 O O . GLU A 1 90 ? 9.531 7.672 10.866 1.00 88.31 90 GLU A O 1
ATOM 628 N N . ASN A 1 91 ? 9.268 5.796 9.672 1.00 89.19 91 ASN A N 1
ATOM 629 C CA . ASN A 1 91 ? 10.417 6.026 8.800 1.00 89.19 91 ASN A CA 1
ATOM 630 C C . ASN A 1 91 ? 9.964 6.258 7.353 1.00 89.19 91 ASN A C 1
ATOM 632 O O . ASN A 1 91 ? 9.642 5.312 6.634 1.00 89.19 91 ASN A O 1
ATOM 636 N N . LEU A 1 92 ? 10.006 7.518 6.915 1.00 90.50 92 LEU A N 1
ATOM 637 C CA . LEU A 1 92 ? 9.623 7.936 5.559 1.00 90.50 92 LEU A CA 1
ATOM 638 C C . LEU A 1 92 ? 10.786 7.943 4.558 1.00 90.50 92 LEU A C 1
ATOM 640 O O . LEU A 1 92 ? 10.610 8.342 3.406 1.00 90.50 92 LEU A O 1
ATOM 644 N N . SER A 1 93 ? 11.976 7.505 4.972 1.00 90.94 93 SER A N 1
ATOM 645 C CA . SER A 1 93 ? 13.126 7.434 4.072 1.00 90.94 93 SER A CA 1
ATOM 646 C C . SER A 1 93 ? 12.888 6.370 2.995 1.00 90.94 93 SER A C 1
ATOM 648 O O . SER A 1 93 ? 12.387 5.280 3.331 1.00 90.94 93 SER A O 1
ATOM 650 N N . PRO A 1 94 ? 13.304 6.629 1.735 1.00 88.56 94 PRO A N 1
ATOM 651 C CA . PRO A 1 94 ? 13.254 5.648 0.658 1.00 88.56 94 PRO A CA 1
ATOM 652 C C . PRO A 1 94 ? 13.777 4.293 1.121 1.00 88.56 94 PRO A C 1
ATOM 654 O O . PRO A 1 94 ? 14.775 4.202 1.845 1.00 88.56 94 PRO A O 1
ATOM 657 N N . VAL A 1 95 ? 13.082 3.222 0.750 1.00 89.75 95 VAL A N 1
ATOM 658 C CA . VAL A 1 95 ? 13.474 1.896 1.218 1.00 89.75 95 VAL A CA 1
ATOM 659 C C . VAL A 1 95 ? 14.730 1.468 0.464 1.00 89.75 95 VAL A C 1
ATOM 661 O O . VAL A 1 95 ? 14.721 1.455 -0.770 1.00 89.75 95 VAL A O 1
ATOM 664 N N . PRO A 1 96 ? 15.827 1.099 1.153 1.00 86.44 96 PRO A N 1
ATOM 665 C CA . PRO A 1 96 ? 17.023 0.740 0.411 1.00 86.44 96 PRO A CA 1
ATOM 666 C C . PRO A 1 96 ? 16.764 -0.523 -0.441 1.00 86.44 96 PRO A C 1
ATOM 668 O O . PRO A 1 96 ? 15.879 -1.327 -0.138 1.00 86.44 96 PRO A O 1
ATOM 671 N N . GLY A 1 97 ? 17.496 -0.674 -1.542 1.00 84.31 97 GLY A N 1
ATOM 672 C CA . GLY A 1 97 ? 17.165 -1.647 -2.593 1.00 84.31 97 GLY A CA 1
ATOM 673 C C . GLY A 1 97 ? 16.207 -1.114 -3.665 1.00 84.31 97 GLY A C 1
ATOM 674 O O . GLY A 1 97 ? 16.067 -1.756 -4.700 1.00 84.31 97 GLY A O 1
ATOM 675 N N . GLY A 1 98 ? 15.620 0.076 -3.474 1.00 84.06 98 GLY A N 1
ATOM 676 C CA . GLY A 1 98 ? 14.812 0.754 -4.493 1.00 84.06 98 GLY A CA 1
ATOM 677 C C . GLY A 1 98 ? 15.563 1.022 -5.802 1.00 84.06 98 GLY A C 1
ATOM 678 O O . GLY A 1 98 ? 14.996 0.843 -6.870 1.00 84.06 98 GLY A O 1
ATOM 679 N N . ALA A 1 99 ? 16.867 1.320 -5.735 1.00 87.38 99 ALA A N 1
ATOM 680 C CA . ALA A 1 99 ? 17.710 1.532 -6.918 1.00 87.38 99 ALA A CA 1
ATOM 681 C C . ALA A 1 99 ? 17.865 0.297 -7.823 1.00 87.38 99 ALA A C 1
ATOM 683 O O . ALA A 1 99 ? 18.216 0.426 -8.989 1.00 87.38 99 ALA A O 1
ATOM 684 N N . SER A 1 100 ? 17.609 -0.898 -7.288 1.00 87.06 100 SER A N 1
ATOM 685 C CA . SER A 1 100 ? 17.654 -2.159 -8.033 1.00 87.06 100 SER A CA 1
ATOM 686 C C . SER A 1 100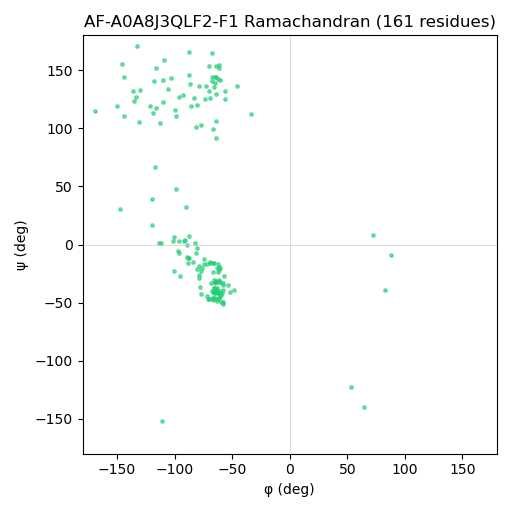 ? 16.260 -2.653 -8.430 1.00 87.06 100 SER A C 1
ATOM 688 O O . SER A 1 100 ? 16.128 -3.780 -8.903 1.00 87.06 100 SER A O 1
ATOM 690 N N . ALA A 1 101 ? 15.210 -1.860 -8.186 1.00 88.94 101 ALA A N 1
ATOM 691 C CA . ALA A 1 101 ? 13.864 -2.207 -8.610 1.00 88.94 101 ALA A CA 1
ATOM 692 C C . ALA A 1 101 ? 13.780 -2.218 -10.137 1.00 88.94 101 ALA A C 1
ATOM 694 O O . ALA A 1 101 ? 14.280 -1.310 -10.797 1.00 88.94 101 ALA A O 1
ATOM 695 N N . THR A 1 102 ? 13.135 -3.238 -10.684 1.00 90.50 102 THR A N 1
ATOM 696 C CA . THR A 1 102 ? 12.958 -3.397 -12.126 1.00 90.50 102 THR A CA 1
ATOM 697 C C . THR A 1 102 ? 11.707 -2.673 -12.614 1.00 90.50 102 THR A C 1
ATOM 699 O O . THR A 1 102 ? 10.818 -2.334 -11.823 1.00 90.50 102 THR A O 1
ATOM 702 N N . ALA A 1 103 ? 11.598 -2.491 -13.931 1.00 89.94 103 ALA A N 1
ATOM 703 C CA . ALA A 1 103 ? 10.385 -1.960 -14.554 1.00 89.94 103 ALA A CA 1
ATOM 704 C C . ALA A 1 103 ? 9.125 -2.795 -14.238 1.00 89.94 103 ALA A C 1
ATOM 706 O O . ALA A 1 103 ? 8.038 -2.230 -14.194 1.00 89.94 103 ALA A O 1
ATOM 707 N N . ASP A 1 104 ? 9.264 -4.099 -13.969 1.00 91.94 104 ASP A N 1
ATOM 708 C CA . ASP A 1 104 ? 8.178 -5.051 -13.662 1.00 91.94 104 ASP A CA 1
ATOM 709 C C . ASP A 1 104 ? 7.841 -5.156 -12.163 1.00 91.94 104 ASP A C 1
ATOM 711 O O . ASP A 1 104 ? 7.486 -6.220 -11.653 1.00 91.94 104 ASP A O 1
ATOM 715 N N . TRP A 1 105 ? 7.980 -4.061 -11.417 1.00 94.88 105 TRP A N 1
ATOM 716 C CA . TRP A 1 105 ? 7.588 -4.036 -10.011 1.00 94.88 105 TRP A CA 1
ATOM 717 C C . TRP A 1 105 ? 6.083 -4.311 -9.836 1.00 94.88 105 TRP A C 1
ATOM 719 O O . TRP A 1 105 ? 5.267 -4.009 -10.703 1.00 94.88 105 TRP A O 1
ATOM 729 N N . VAL A 1 106 ? 5.689 -4.876 -8.700 1.00 96.94 106 VAL A N 1
ATOM 730 C CA . VAL A 1 106 ? 4.298 -5.201 -8.373 1.00 96.94 106 VAL A CA 1
ATOM 731 C C . VAL A 1 106 ? 4.010 -4.799 -6.933 1.00 96.94 106 VAL A C 1
ATOM 733 O O . VAL A 1 106 ? 4.763 -5.126 -6.014 1.00 96.94 106 VAL A O 1
ATOM 736 N N . LEU A 1 107 ? 2.899 -4.099 -6.739 1.00 97.50 107 LEU A N 1
ATOM 737 C CA . LEU A 1 107 ? 2.290 -3.819 -5.451 1.00 97.50 107 LEU A CA 1
ATOM 738 C C . LEU A 1 107 ? 1.152 -4.814 -5.213 1.00 97.50 107 LEU A C 1
ATOM 740 O O . LEU A 1 107 ? 0.102 -4.766 -5.857 1.00 97.50 107 LEU A O 1
ATOM 744 N N . TYR A 1 108 ? 1.368 -5.711 -4.264 1.00 97.56 108 TYR A N 1
ATOM 745 C CA . TYR A 1 108 ? 0.364 -6.648 -3.790 1.00 97.56 108 TYR A CA 1
ATOM 746 C C . TYR A 1 108 ? -0.516 -5.958 -2.754 1.00 97.56 108 TYR A C 1
ATOM 748 O O . TYR A 1 108 ? -0.024 -5.383 -1.777 1.00 97.56 108 TYR A O 1
ATOM 756 N N . LEU A 1 109 ? -1.820 -6.002 -2.996 1.00 96.75 109 LEU A N 1
ATOM 757 C CA . LEU A 1 109 ? -2.844 -5.358 -2.191 1.00 96.75 109 LEU A CA 1
ATOM 758 C C . LEU A 1 109 ? -3.543 -6.402 -1.315 1.00 96.75 109 LEU A C 1
ATOM 760 O O . LEU A 1 109 ? -3.803 -7.516 -1.781 1.00 96.75 109 LEU A O 1
ATOM 764 N N . PRO A 1 110 ? -3.924 -6.056 -0.075 1.00 94.56 110 PRO A N 1
ATOM 765 C CA . PRO A 1 110 ? -4.844 -6.889 0.675 1.00 94.56 110 PRO A CA 1
ATOM 766 C C . PRO A 1 110 ? -6.198 -6.925 -0.039 1.00 94.56 110 PRO A C 1
ATOM 768 O O . PRO A 1 110 ? -6.638 -5.923 -0.601 1.00 94.56 110 PRO A O 1
ATOM 771 N N . ASN A 1 111 ? -6.875 -8.072 0.010 1.00 94.06 111 ASN A N 1
ATOM 772 C CA . ASN A 1 111 ? -8.166 -8.288 -0.648 1.00 94.06 111 ASN A CA 1
ATOM 773 C C . ASN A 1 111 ? -9.275 -8.587 0.379 1.00 94.06 111 ASN A C 1
ATOM 775 O O . ASN A 1 111 ? -9.771 -9.715 0.440 1.00 94.06 111 ASN A O 1
ATOM 779 N N . PRO A 1 112 ? -9.652 -7.618 1.237 1.00 93.56 112 PRO A N 1
ATOM 780 C CA . PRO A 1 112 ? -10.790 -7.796 2.126 1.00 93.56 112 PRO A CA 1
ATOM 781 C C . PRO A 1 112 ? -12.077 -7.920 1.302 1.00 93.56 112 PRO A C 1
ATOM 783 O O . PRO A 1 112 ? -12.285 -7.178 0.339 1.00 93.56 112 PRO A O 1
ATOM 786 N N . ALA A 1 113 ? -12.964 -8.835 1.704 1.00 93.12 113 ALA A N 1
ATOM 787 C CA . ALA A 1 113 ? -14.178 -9.169 0.953 1.00 93.12 113 ALA A CA 1
ATOM 788 C C . ALA A 1 113 ? -15.022 -7.930 0.595 1.00 93.12 113 ALA A C 1
ATOM 790 O O . ALA A 1 113 ? -15.470 -7.799 -0.544 1.00 93.12 113 ALA A O 1
ATOM 791 N N . SER A 1 114 ? -15.146 -6.977 1.525 1.00 91.56 114 SER A N 1
ATOM 792 C CA . SER A 1 114 ? -15.902 -5.728 1.352 1.00 91.56 114 SER A CA 1
ATOM 793 C C . SER A 1 114 ? -15.385 -4.821 0.227 1.00 91.56 114 SER A C 1
ATOM 795 O O . SER A 1 114 ? -16.143 -4.004 -0.286 1.00 91.56 114 SER A O 1
ATOM 797 N N . PHE A 1 115 ? -14.119 -4.964 -0.180 1.00 93.12 115 PHE A N 1
ATOM 798 C CA . PHE A 1 115 ? -13.495 -4.160 -1.238 1.00 93.12 115 PHE A CA 1
ATOM 799 C C . PHE A 1 115 ? -13.132 -4.973 -2.484 1.00 93.12 115 PHE A C 1
ATOM 801 O O . PHE A 1 115 ? -12.610 -4.407 -3.444 1.00 93.12 115 PHE A O 1
ATOM 808 N N . SER A 1 116 ? -13.419 -6.278 -2.507 1.00 93.75 116 SER A N 1
ATOM 809 C CA . SER A 1 116 ? -12.887 -7.188 -3.526 1.00 93.75 116 SER A CA 1
ATOM 810 C C . SER A 1 116 ? -13.255 -6.790 -4.959 1.00 93.75 116 SER A C 1
ATOM 812 O O . SER A 1 116 ? -12.399 -6.789 -5.845 1.00 93.75 116 SER A O 1
ATOM 814 N N . ALA A 1 117 ? -14.500 -6.358 -5.186 1.00 95.38 117 ALA A N 1
ATOM 815 C CA . ALA A 1 117 ? -14.948 -5.895 -6.499 1.00 95.38 117 ALA A CA 1
ATOM 816 C C . ALA A 1 117 ? -14.220 -4.614 -6.949 1.00 95.38 117 ALA A C 1
ATOM 818 O O . ALA A 1 117 ? -13.739 -4.533 -8.080 1.00 95.38 117 ALA A O 1
ATOM 819 N N . ALA A 1 118 ? -14.092 -3.630 -6.052 1.00 95.38 118 ALA A N 1
ATOM 820 C CA . ALA A 1 118 ? -13.410 -2.369 -6.342 1.00 95.38 118 ALA A CA 1
ATOM 821 C C . ALA A 1 118 ? -11.911 -2.584 -6.603 1.00 95.38 118 ALA A C 1
ATOM 823 O O . ALA A 1 118 ? -11.353 -2.030 -7.548 1.00 95.38 118 ALA A O 1
ATOM 824 N N . LEU A 1 119 ? -11.273 -3.442 -5.805 1.00 96.12 119 LEU A N 1
ATOM 825 C CA . LEU A 1 119 ? -9.867 -3.802 -5.954 1.00 96.12 119 LEU A CA 1
ATOM 826 C C . LEU A 1 119 ? -9.599 -4.591 -7.236 1.00 96.12 119 LEU A C 1
ATOM 828 O O . LEU A 1 119 ? -8.625 -4.310 -7.928 1.00 96.12 119 LEU A O 1
ATOM 832 N N . SER A 1 120 ? -10.482 -5.521 -7.601 1.00 96.00 120 SER A N 1
ATOM 833 C CA . SER A 1 120 ? -10.368 -6.267 -8.860 1.00 96.00 120 SER A CA 1
ATOM 834 C C . SER A 1 120 ? -10.465 -5.329 -10.066 1.00 96.00 120 SER A C 1
ATOM 836 O O . SER A 1 120 ? -9.674 -5.429 -11.004 1.00 96.00 120 SER A O 1
ATOM 838 N N . ALA A 1 121 ? -11.379 -4.354 -10.014 1.00 95.88 121 ALA A N 1
ATOM 839 C CA . ALA A 1 121 ? -11.495 -3.322 -11.040 1.00 95.88 121 ALA A CA 1
ATOM 840 C C . ALA A 1 121 ? -10.260 -2.402 -11.105 1.00 95.88 121 ALA A C 1
ATOM 842 O O .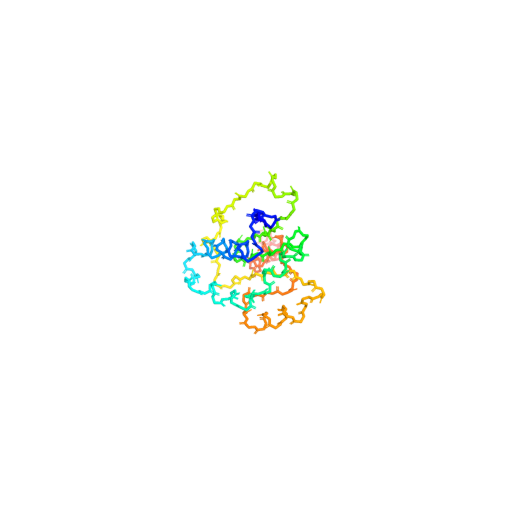 ALA A 1 121 ? -9.909 -1.930 -12.186 1.00 95.88 121 ALA A O 1
ATOM 843 N N . ALA A 1 122 ? -9.596 -2.143 -9.974 1.00 95.75 122 ALA A N 1
ATOM 844 C CA . ALA A 1 122 ? -8.355 -1.374 -9.928 1.00 95.75 122 ALA A CA 1
ATOM 845 C C . ALA A 1 122 ? -7.168 -2.156 -10.515 1.00 95.75 122 ALA A C 1
ATOM 847 O O . ALA A 1 122 ? -6.424 -1.608 -11.328 1.00 95.75 122 ALA A O 1
ATOM 848 N N . VAL A 1 123 ? -7.030 -3.442 -10.172 1.00 96.44 123 VAL A N 1
ATOM 849 C CA . VAL A 1 123 ? -5.993 -4.332 -10.725 1.00 96.44 123 VAL A CA 1
ATOM 850 C C . VAL A 1 123 ? -6.121 -4.479 -12.238 1.00 96.44 123 VAL A C 1
ATOM 852 O O . VAL A 1 123 ? -5.125 -4.399 -12.948 1.00 96.44 123 VAL A O 1
ATOM 855 N N . ALA A 1 124 ? -7.342 -4.578 -12.766 1.00 96.19 124 ALA A N 1
ATOM 856 C CA . ALA A 1 124 ? -7.564 -4.640 -14.212 1.00 96.19 124 ALA A CA 1
ATOM 857 C C . ALA A 1 124 ? -7.051 -3.399 -14.977 1.00 96.19 124 ALA A C 1
ATOM 859 O O . ALA A 1 124 ? -6.836 -3.467 -16.185 1.00 96.19 124 ALA A O 1
ATOM 860 N N . LYS A 1 125 ? -6.853 -2.264 -14.292 1.00 95.62 125 LYS A N 1
ATOM 861 C CA . LYS A 1 125 ? -6.387 -0.998 -14.881 1.00 95.62 125 LYS A CA 1
ATOM 862 C C . LYS A 1 125 ? -4.877 -0.782 -14.761 1.00 95.62 125 LYS A C 1
ATOM 864 O O . LYS A 1 125 ? -4.376 0.196 -15.308 1.00 95.62 125 LYS A O 1
ATOM 869 N N . SER A 1 126 ? -4.151 -1.636 -14.038 1.00 95.88 126 SER A N 1
ATOM 870 C CA . SER A 1 126 ? -2.719 -1.451 -13.795 1.00 95.88 126 SER A CA 1
ATOM 871 C C . SER A 1 126 ? -2.004 -2.785 -13.626 1.00 95.88 126 SER A C 1
ATOM 873 O O . SER A 1 126 ? -2.244 -3.513 -12.668 1.00 95.88 126 SER A O 1
ATOM 875 N N . ARG A 1 127 ? -1.043 -3.065 -14.516 1.00 95.25 127 ARG A N 1
ATOM 876 C CA . ARG A 1 127 ? -0.190 -4.269 -14.451 1.00 95.25 127 ARG A CA 1
ATOM 877 C C . ARG A 1 127 ? 0.663 -4.355 -13.180 1.00 95.25 127 ARG A C 1
ATOM 879 O O . ARG A 1 127 ? 1.163 -5.421 -12.848 1.00 95.25 127 ARG A O 1
ATOM 886 N N . HIS A 1 128 ? 0.857 -3.224 -12.505 1.00 96.75 128 HIS A N 1
ATOM 887 C CA . HIS A 1 128 ? 1.676 -3.115 -11.304 1.00 96.75 128 HIS A CA 1
ATOM 888 C C . HIS A 1 128 ? 0.883 -3.378 -10.022 1.00 96.75 128 HIS A C 1
ATOM 890 O O . HIS A 1 128 ? 1.448 -3.297 -8.938 1.00 96.75 128 HIS A O 1
ATOM 896 N N . LEU A 1 129 ? -0.417 -3.667 -10.110 1.00 97.25 129 LEU A N 1
ATOM 897 C CA . LEU A 1 129 ? -1.254 -3.993 -8.961 1.00 97.25 129 LEU A CA 1
ATOM 898 C C . LEU A 1 129 ? -1.633 -5.473 -9.005 1.00 97.25 129 LEU A C 1
ATOM 900 O O . LEU A 1 129 ? -1.924 -6.012 -10.069 1.00 97.25 129 LEU A O 1
ATOM 904 N N . SER A 1 130 ? -1.662 -6.133 -7.850 1.00 97.25 130 SER A N 1
ATOM 905 C CA . SER A 1 130 ? -2.058 -7.540 -7.755 1.00 97.25 130 SER A CA 1
ATOM 906 C C . SER A 1 130 ? -2.842 -7.827 -6.477 1.00 97.25 130 SER A C 1
ATOM 908 O O . SER A 1 130 ? -2.541 -7.270 -5.426 1.00 97.25 130 SER A O 1
ATOM 910 N N . LEU A 1 131 ? -3.833 -8.720 -6.567 1.00 95.38 131 LEU A N 1
ATOM 911 C CA . LEU A 1 131 ? -4.538 -9.306 -5.412 1.00 95.38 131 LEU A CA 1
ATOM 912 C C . LEU A 1 131 ? -4.052 -10.721 -5.080 1.00 95.38 131 LEU A C 1
ATOM 914 O O . LEU A 1 131 ? -4.612 -11.374 -4.200 1.00 95.38 131 LEU A O 1
ATOM 918 N N . ALA A 1 132 ? -3.049 -11.222 -5.806 1.00 92.94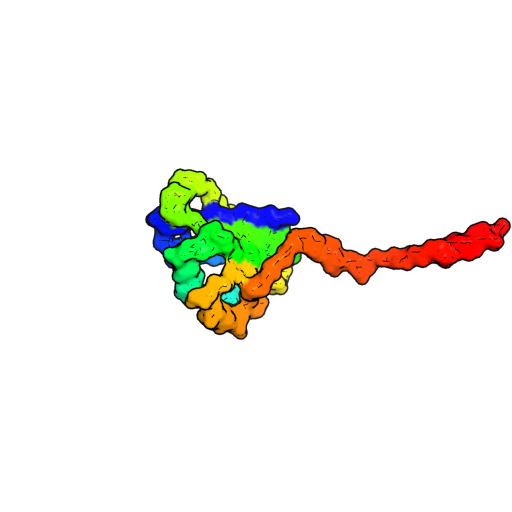 132 ALA A N 1
ATOM 919 C CA . ALA A 1 132 ? -2.448 -12.511 -5.507 1.00 92.94 132 ALA A CA 1
ATOM 920 C C . ALA A 1 132 ? -1.690 -12.462 -4.174 1.00 92.94 132 ALA A C 1
ATOM 922 O O . ALA A 1 132 ? -1.358 -11.397 -3.651 1.00 92.94 132 ALA A O 1
ATOM 923 N N . THR A 1 133 ? -1.371 -13.631 -3.631 1.00 89.19 133 THR A N 1
ATOM 924 C CA . THR A 1 133 ? -0.479 -13.714 -2.476 1.00 89.19 133 THR A CA 1
ATOM 925 C C . THR A 1 133 ? 0.916 -13.213 -2.873 1.00 89.19 133 THR A C 1
ATOM 927 O O . THR A 1 133 ? 1.448 -13.668 -3.890 1.00 89.19 133 THR A O 1
ATOM 930 N N . PRO A 1 134 ? 1.527 -12.293 -2.103 1.00 88.81 134 PRO A N 1
ATOM 931 C CA . PRO A 1 134 ? 2.872 -11.822 -2.399 1.00 88.81 134 PRO A CA 1
ATOM 932 C C . PRO A 1 134 ? 3.882 -12.979 -2.319 1.00 88.81 134 PRO A C 1
ATOM 934 O O . PRO A 1 134 ? 3.775 -13.818 -1.420 1.00 88.81 134 PRO A O 1
ATOM 937 N N . PRO A 1 135 ? 4.894 -13.021 -3.206 1.00 85.94 135 PRO A N 1
ATOM 938 C CA . PRO A 1 135 ? 5.965 -14.002 -3.125 1.00 85.94 135 PRO A CA 1
ATOM 939 C C . PRO A 1 135 ? 6.668 -13.933 -1.766 1.00 85.94 135 PRO A C 1
ATOM 941 O O . PRO A 1 135 ? 7.056 -12.851 -1.306 1.00 85.94 135 PRO A O 1
ATOM 944 N N . THR A 1 136 ? 6.871 -15.089 -1.138 1.00 77.31 136 THR A N 1
ATOM 945 C CA . THR A 1 136 ? 7.744 -15.211 0.031 1.00 77.31 136 THR A CA 1
ATOM 946 C C . THR A 1 136 ? 9.191 -14.970 -0.391 1.00 77.31 136 THR A C 1
ATOM 948 O O . THR A 1 136 ? 9.600 -15.343 -1.492 1.00 77.31 136 THR A O 1
ATOM 951 N N . GLU A 1 137 ? 9.984 -14.335 0.475 1.00 64.12 137 GLU A N 1
ATOM 952 C CA . GLU A 1 137 ? 11.388 -14.011 0.184 1.00 64.12 137 GLU A CA 1
ATOM 953 C C . GLU A 1 137 ? 12.200 -15.190 -0.366 1.00 64.12 137 GLU A C 1
ATOM 955 O O . GLU A 1 137 ? 13.007 -15.007 -1.277 1.00 64.12 137 GLU A O 1
ATOM 960 N N . SER A 1 138 ? 11.965 -16.394 0.165 1.00 52.34 138 SER A N 1
ATOM 961 C CA . SER A 1 138 ? 12.701 -17.606 -0.198 1.00 52.34 138 SER A CA 1
ATOM 962 C C . SER A 1 138 ? 12.537 -18.011 -1.663 1.00 52.34 138 SER A C 1
ATOM 964 O O . SER A 1 138 ? 13.427 -18.662 -2.198 1.00 52.34 138 SER A O 1
ATOM 966 N N . ASN A 1 139 ? 11.454 -17.605 -2.334 1.00 48.25 139 ASN A N 1
ATOM 967 C CA . ASN A 1 139 ? 11.207 -18.004 -3.722 1.00 48.25 139 ASN A CA 1
ATOM 968 C C . ASN A 1 139 ? 11.992 -17.166 -4.744 1.00 48.25 139 ASN A C 1
ATOM 970 O O . ASN A 1 139 ? 12.250 -17.631 -5.851 1.00 48.25 139 ASN A O 1
ATOM 974 N N . ARG A 1 140 ? 12.445 -15.955 -4.384 1.00 50.38 140 ARG A N 1
ATOM 975 C CA . ARG A 1 140 ? 13.181 -15.092 -5.327 1.00 50.38 140 ARG A CA 1
ATOM 976 C C . ARG A 1 140 ? 14.647 -15.477 -5.512 1.00 50.38 140 ARG A C 1
ATOM 978 O O . ARG A 1 140 ? 15.247 -15.110 -6.518 1.00 50.38 140 ARG A O 1
ATOM 985 N N . SER A 1 141 ? 15.215 -16.252 -4.590 1.00 42.81 141 SER A N 1
ATOM 986 C CA . SER A 1 141 ? 16.539 -16.863 -4.769 1.00 42.81 141 SER A CA 1
ATOM 987 C C . SER A 1 141 ? 16.522 -18.052 -5.738 1.00 42.81 141 SER A C 1
ATOM 989 O O . SER A 1 141 ? 17.586 -18.490 -6.166 1.00 42.81 141 SER A O 1
ATOM 991 N N . SER A 1 142 ? 15.342 -18.563 -6.105 1.00 41.44 142 SER A N 1
ATOM 992 C CA . SER A 1 142 ? 15.203 -19.778 -6.916 1.00 41.44 142 SER A CA 1
ATOM 993 C C . SER A 1 142 ? 14.923 -19.509 -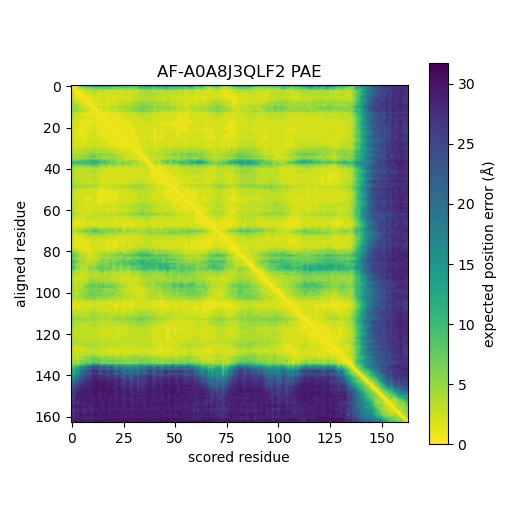8.400 1.00 41.44 142 SER A C 1
ATOM 995 O O . SER A 1 142 ? 15.271 -20.342 -9.233 1.00 41.44 142 SER A O 1
ATOM 997 N N . GLU A 1 143 ? 14.391 -18.340 -8.774 1.00 42.12 143 GLU A N 1
ATOM 998 C CA . GLU A 1 143 ? 14.094 -18.021 -10.186 1.00 42.12 143 GLU A CA 1
ATOM 999 C C . GLU A 1 143 ? 15.298 -17.470 -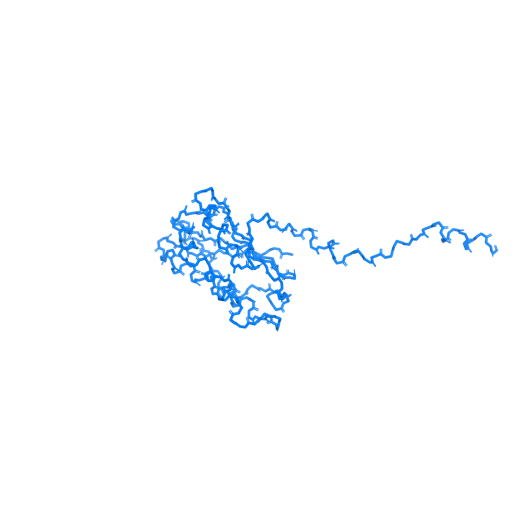10.974 1.00 42.12 143 GLU A C 1
ATOM 1001 O O . GLU A 1 143 ? 15.312 -17.530 -12.200 1.00 42.12 143 GLU A O 1
ATOM 1006 N N . ALA A 1 144 ? 16.373 -17.050 -10.297 1.00 41.78 144 ALA A N 1
ATOM 1007 C CA . ALA A 1 144 ? 17.667 -16.754 -10.931 1.00 41.78 144 ALA A CA 1
ATOM 1008 C C . ALA A 1 144 ? 18.579 -17.999 -11.060 1.00 41.78 144 ALA A C 1
ATOM 1010 O O . ALA A 1 144 ? 19.744 -17.888 -11.441 1.00 41.78 144 ALA A O 1
ATOM 1011 N N . GLY A 1 145 ? 18.058 -19.187 -10.731 1.00 39.19 145 GLY A N 1
ATOM 1012 C CA . GLY A 1 145 ? 18.825 -20.418 -10.542 1.00 39.19 145 GLY A CA 1
ATOM 1013 C C . GLY A 1 145 ? 18.468 -21.580 -11.469 1.00 39.19 145 GLY A C 1
ATOM 1014 O O . GLY A 1 145 ? 18.873 -22.696 -11.177 1.00 39.19 145 GLY A O 1
ATOM 1015 N N . VAL A 1 146 ? 17.765 -21.378 -12.590 1.00 42.59 146 VAL A N 1
ATOM 1016 C CA . VAL A 1 146 ? 17.575 -22.440 -13.608 1.00 42.59 146 VAL A CA 1
ATOM 1017 C C . VAL A 1 146 ? 18.570 -22.270 -14.762 1.00 42.59 146 VAL A C 1
ATOM 1019 O O . VAL A 1 146 ? 18.213 -22.279 -15.932 1.00 42.59 146 VAL A O 1
ATOM 1022 N N . LYS A 1 147 ? 19.849 -22.072 -14.423 1.00 46.88 147 LYS A N 1
ATOM 1023 C CA . LYS A 1 147 ? 21.020 -22.403 -15.263 1.00 46.88 147 LYS A CA 1
ATOM 1024 C C . LYS A 1 147 ? 22.221 -22.815 -14.400 1.00 46.88 147 LYS A C 1
ATOM 1026 O O . LYS A 1 147 ? 23.368 -22.600 -14.777 1.00 46.88 147 LYS A O 1
ATOM 1031 N N . ALA A 1 148 ? 21.977 -23.413 -13.233 1.00 45.50 148 ALA A N 1
ATOM 1032 C CA . ALA A 1 148 ? 23.020 -24.168 -12.557 1.00 45.50 148 ALA A CA 1
ATOM 1033 C C . ALA A 1 148 ? 23.135 -25.513 -13.277 1.00 45.50 148 ALA A C 1
ATOM 1035 O O . ALA A 1 148 ? 22.261 -26.369 -13.156 1.00 45.50 148 ALA A O 1
ATOM 1036 N N . SER A 1 149 ? 24.176 -25.628 -14.097 1.00 51.41 149 SER A N 1
ATOM 1037 C CA . SER A 1 149 ? 24.624 -26.841 -14.766 1.00 51.41 149 SER A CA 1
ATOM 1038 C C . SER A 1 149 ? 24.372 -28.069 -13.899 1.00 51.41 149 SER A C 1
ATOM 1040 O O . SER A 1 149 ? 24.998 -28.246 -12.854 1.00 51.41 149 SER A O 1
ATOM 1042 N N . MET A 1 150 ? 23.457 -28.920 -14.353 1.00 45.56 150 MET A N 1
ATOM 1043 C CA . MET A 1 150 ? 23.346 -30.285 -13.874 1.00 45.56 150 MET A CA 1
ATOM 1044 C C . MET A 1 150 ? 24.650 -30.966 -14.297 1.00 45.56 150 MET A C 1
ATOM 1046 O O . MET A 1 150 ? 24.812 -31.379 -15.443 1.00 45.56 150 MET A O 1
ATOM 1050 N N . VAL A 1 151 ? 25.649 -30.940 -13.414 1.00 58.00 151 VAL A N 1
ATOM 1051 C CA . VAL A 1 151 ? 26.873 -31.714 -13.587 1.00 58.00 151 VAL A CA 1
ATOM 1052 C C . VAL A 1 151 ? 26.439 -33.169 -13.541 1.00 58.00 151 VAL A C 1
ATOM 1054 O O . VAL A 1 151 ? 26.068 -33.687 -12.488 1.00 58.00 151 VAL A O 1
ATOM 1057 N N . ASP A 1 152 ? 26.434 -33.799 -14.708 1.00 58.41 152 ASP A N 1
ATOM 1058 C CA . ASP A 1 152 ? 26.201 -35.223 -14.856 1.00 58.41 152 ASP A CA 1
ATOM 1059 C C . ASP A 1 152 ? 27.380 -35.971 -14.208 1.00 58.41 152 ASP A C 1
ATOM 1061 O O . ASP A 1 152 ? 28.481 -36.072 -14.756 1.00 58.41 152 ASP A O 1
ATOM 1065 N N . LEU A 1 153 ? 27.172 -36.434 -12.973 1.00 61.84 153 LEU A N 1
ATOM 1066 C CA . LEU A 1 153 ? 28.169 -37.190 -12.211 1.00 61.84 153 LEU A CA 1
ATOM 1067 C C . LEU A 1 153 ? 28.466 -38.560 -12.845 1.00 61.84 153 LEU A C 1
ATOM 1069 O O . LEU A 1 153 ? 29.488 -39.167 -12.524 1.00 61.84 153 LEU A O 1
ATOM 1073 N N . THR A 1 154 ? 27.617 -39.037 -13.759 1.00 58.91 154 THR A N 1
ATOM 1074 C CA . THR A 1 154 ? 27.813 -40.286 -14.500 1.00 58.91 154 THR A CA 1
ATOM 1075 C C . THR A 1 154 ? 28.835 -40.093 -15.627 1.00 58.91 154 THR A C 1
ATOM 1077 O O . THR A 1 154 ? 29.701 -40.948 -15.817 1.00 58.91 154 THR A O 1
ATOM 1080 N N . ALA A 1 155 ? 28.852 -38.929 -16.288 1.00 59.34 155 ALA A N 1
ATOM 1081 C CA . ALA A 1 155 ? 29.868 -38.572 -17.286 1.00 59.34 155 ALA A CA 1
ATOM 1082 C C . ALA A 1 155 ? 31.288 -38.456 -16.691 1.00 59.34 155 ALA A C 1
ATOM 1084 O O . ALA A 1 155 ? 32.276 -38.804 -17.340 1.00 59.34 155 ALA A O 1
ATOM 1085 N N . LEU A 1 156 ? 31.405 -38.028 -15.429 1.00 57.81 156 LEU A N 1
ATOM 1086 C CA . LEU A 1 156 ? 32.695 -37.864 -14.742 1.00 57.81 156 LEU A CA 1
ATOM 1087 C C . LEU A 1 156 ? 33.308 -39.201 -14.276 1.00 57.81 156 LEU A C 1
ATOM 1089 O O . LEU A 1 156 ? 34.525 -39.300 -14.122 1.00 57.81 156 LEU A O 1
ATOM 1093 N N . GLN A 1 157 ? 32.494 -40.249 -14.095 1.00 57.97 157 GLN A N 1
ATOM 1094 C CA . GLN A 1 157 ? 32.978 -41.592 -13.746 1.00 57.97 157 GLN A CA 1
ATOM 1095 C C . GLN A 1 157 ? 33.541 -42.357 -14.953 1.00 57.97 157 GLN A C 1
ATOM 1097 O O . GLN A 1 157 ? 34.475 -43.139 -14.787 1.00 57.97 157 GLN A O 1
ATOM 1102 N N . GLY A 1 158 ? 33.052 -42.087 -16.170 1.00 54.94 158 GLY A N 1
ATOM 1103 C CA . GLY A 1 158 ? 33.576 -42.699 -17.397 1.00 54.94 158 GLY A CA 1
ATOM 1104 C C . GLY A 1 158 ? 34.995 -42.242 -17.760 1.00 54.94 158 GLY A C 1
ATOM 1105 O O . GLY A 1 158 ? 35.791 -43.040 -18.243 1.00 54.94 158 GLY A O 1
ATOM 1106 N N . LEU A 1 159 ? 35.349 -40.986 -17.459 1.00 55.53 159 LEU A N 1
ATOM 1107 C CA . LEU A 1 159 ? 36.662 -40.414 -17.795 1.00 55.53 159 LEU A CA 1
ATOM 1108 C C . LEU A 1 159 ? 37.798 -40.903 -16.875 1.00 55.53 159 LEU A C 1
ATOM 1110 O O . LEU A 1 159 ? 38.970 -40.816 -17.231 1.00 55.53 159 LEU A O 1
ATOM 1114 N N . ARG A 1 160 ? 37.465 -41.416 -15.683 1.00 53.94 160 ARG A N 1
ATOM 1115 C CA . ARG A 1 160 ? 38.439 -41.912 -14.693 1.00 53.94 160 ARG A CA 1
ATOM 1116 C C . ARG A 1 160 ? 38.783 -43.395 -14.851 1.00 53.94 160 ARG A C 1
ATOM 1118 O O . ARG A 1 160 ? 39.704 -43.860 -14.193 1.00 53.94 160 ARG A O 1
ATOM 1125 N N . ALA A 1 161 ? 38.043 -44.121 -15.688 1.00 56.25 161 ALA A N 1
ATOM 1126 C CA . ALA A 1 161 ? 38.233 -45.551 -15.930 1.00 56.25 161 ALA A CA 1
ATOM 1127 C C . ALA A 1 161 ? 39.088 -45.853 -17.178 1.00 56.25 161 ALA A C 1
ATOM 1129 O O . ALA A 1 161 ? 39.277 -47.016 -17.522 1.00 56.25 161 ALA A O 1
ATOM 1130 N N . SER A 1 162 ? 39.600 -44.824 -17.860 1.00 56.19 162 SER A N 1
ATOM 1131 C CA . SER A 1 162 ? 40.414 -44.944 -19.076 1.00 56.19 162 SER A CA 1
ATOM 1132 C C . SER A 1 162 ? 41.817 -44.340 -18.920 1.00 56.19 162 SER A C 1
ATOM 1134 O O . SER A 1 162 ? 42.320 -43.691 -19.836 1.00 56.19 162 SER A O 1
ATOM 1136 N N . SER A 1 163 ? 42.447 -44.510 -17.756 1.00 46.12 163 SER A N 1
ATOM 1137 C CA . SER A 1 163 ? 43.873 -44.216 -17.533 1.00 46.12 163 SER A CA 1
ATOM 1138 C C . SER A 1 163 ? 44.562 -45.409 -16.898 1.00 46.12 163 SER A C 1
ATOM 1140 O O . SER A 1 163 ? 43.977 -45.961 -15.941 1.00 46.12 163 SER A O 1
#

Sequence (163 aa):
MQRYRTIAGPPERTATAAWQTVSSLIANTLAASAEVAGDAVSTALSPLQGIGPALIAAGHLETAPLVLVGGPLHVSITVVTGAAVTTAEENLSPVPGGASATADWVLYLPNPASFSAALSAAVAKSRHLSLATPPTESNRSSEAGVKASMVDLTALQGLRASS

Organism: NCBI:txid1392758

Secondary structure (DSSP, 8-state):
--EEEEEE-TTTS-HHHHHHHHHHHHHHHHTT-SSS-TTHHHHHHGGGTTHHHHHHHTTHHHHS-EEEEETTEEEEEEEE-GGGGGG-----S--TTGGG--TT-EEEPP--GGGHHHHHHHHTT-TTEE-SPPPPHHHHTTTT-TTS----HHHHHHTTS--

Radius of gyration: 20.48 Å; Cα contacts (8 Å, |Δi|>4): 255; chains: 1; bounding box: 60×58×39 Å

Foldseek 3Di:
DEAEFEFEDPPVHQLLVSLVLVLVLLLQQQVLAPQADNCLSVQQCVLCVVVSSVCVVVQVLQPAFWWKDFQLDTYTYGYDYDPVNVVDDGDSDHDPVSHVGHNQMAIADDQDPVCNVSLVVSCVSHSRYDPDDDDDSVVSVPVVPVPPDPPPVVVVVVVVVPD

Nearest PDB structures (foldseek):
  6p8s-assembly2_D  TM=8.077E-01  e=1.720E-07  Pseudomonas aeruginosa
  6p8p-assembly2_D-2  TM=8.441E-01  e=1.158E-06  Pseudomonas aeruginosa
  4fbs-assembly1_A  TM=4.783E-01  e=5.193E+00  Euprosthenops australis

Mean predicted aligned error: 9.41 Å

InterPro domains:
  IPR059646 CD-NTase-associated protein 8 [PF27322] (1-129)

pLDDT: mean 85.68, std 16.02, range [39.19, 97.56]